Protein AF-A0A257ATY7-F1 (afdb_monomer_lite)

Foldseek 3Di:
DDQDPVCVPPPVVVNLLVQPPDPQWFWQADAPPDTDIDGDDPVCPVVCVPRGDPQDDLSCLVSLVVLCVDPVRNVVSVVSLVVRCVRRVNHPSSVVSVVVSVVVPD

pLDDT: mean 88.97, std 11.1, range [55.12, 97.38]

Sequence (106 aa):
FVIDIRDSYDLPVHLAYRLARHPGWRLVYFDDDAAVFVRDTPQTAAYLAGRAYRHLSPWQPERFRAALANEATRRDALEEMKRAREQSMDSANALALAAMAARFFG

Structure (mmCIF, N/CA/C/O backbone):
data_AF-A0A257ATY7-F1
#
_entry.id   AF-A0A257ATY7-F1
#
loop_
_atom_site.group_PDB
_atom_site.id
_atom_site.type_symbol
_atom_site.label_atom_id
_atom_site.label_alt_id
_atom_site.label_comp_id
_atom_site.label_asym_id
_atom_site.label_entity_id
_atom_site.label_seq_id
_atom_site.pdbx_PDB_ins_code
_atom_site.Cartn_x
_atom_site.Cartn_y
_atom_site.Cartn_z
_atom_site.occupancy
_atom_site.B_iso_or_equiv
_atom_site.auth_seq_id
_atom_site.auth_comp_id
_atom_site.auth_asym_id
_atom_site.auth_atom_id
_atom_site.pdbx_PDB_model_num
ATOM 1 N N . PHE A 1 1 ? -17.742 -10.979 -2.239 1.00 55.12 1 PHE A N 1
ATOM 2 C CA . PHE A 1 1 ? -16.303 -11.289 -2.326 1.00 55.12 1 PHE A CA 1
ATOM 3 C C . PHE A 1 1 ? -15.979 -12.220 -1.171 1.00 55.12 1 PHE A C 1
ATOM 5 O O . PHE A 1 1 ? -16.209 -11.819 -0.039 1.00 55.12 1 PHE A O 1
ATOM 12 N N . VAL A 1 2 ? -15.580 -13.466 -1.432 1.00 62.41 2 VAL A N 1
ATOM 13 C CA . VAL A 1 2 ? -15.240 -14.437 -0.376 1.00 62.41 2 VAL A CA 1
ATOM 14 C C . VAL A 1 2 ? -13.723 -14.593 -0.376 1.00 62.41 2 VAL A C 1
ATOM 16 O O . VAL A 1 2 ? -13.141 -14.865 -1.424 1.00 62.41 2 VAL A O 1
ATOM 19 N N . ILE A 1 3 ? -13.097 -14.338 0.772 1.00 64.06 3 ILE A N 1
ATOM 20 C CA . ILE A 1 3 ? -11.683 -14.628 1.022 1.00 64.06 3 ILE A CA 1
ATOM 21 C C . ILE A 1 3 ? -11.666 -15.994 1.698 1.00 64.06 3 ILE A C 1
ATOM 23 O O . ILE A 1 3 ? -12.250 -16.138 2.773 1.00 64.06 3 ILE A O 1
ATOM 27 N N . ASP A 1 4 ? -11.077 -16.989 1.045 1.00 65.50 4 ASP A N 1
ATOM 28 C CA . ASP A 1 4 ? -11.023 -18.357 1.551 1.00 65.50 4 ASP A CA 1
ATOM 29 C C . ASP A 1 4 ? -9.670 -18.599 2.226 1.00 65.50 4 ASP A C 1
ATOM 31 O O . ASP A 1 4 ? -8.642 -18.137 1.738 1.00 65.50 4 ASP A O 1
ATOM 35 N N . ILE A 1 5 ? -9.648 -19.337 3.337 1.00 64.19 5 ILE A N 1
ATOM 36 C CA . ILE A 1 5 ? -8.401 -19.686 4.033 1.00 64.19 5 ILE A CA 1
ATOM 37 C C . ILE A 1 5 ? -7.440 -20.469 3.122 1.00 64.19 5 ILE A C 1
ATOM 39 O O . ILE A 1 5 ? -6.230 -20.368 3.259 1.00 64.19 5 ILE A O 1
ATOM 43 N N . ARG A 1 6 ? -7.947 -21.204 2.129 1.00 61.44 6 ARG A N 1
ATOM 44 C CA . ARG A 1 6 ? -7.114 -21.903 1.139 1.00 61.44 6 ARG A CA 1
ATOM 45 C C . ARG A 1 6 ? -6.297 -20.938 0.283 1.00 61.44 6 ARG A C 1
ATOM 47 O O . ARG A 1 6 ? -5.196 -21.279 -0.137 1.00 61.44 6 ARG A O 1
ATOM 54 N N . ASP A 1 7 ? -6.772 -19.703 0.106 1.00 59.91 7 ASP A N 1
ATOM 55 C CA . ASP A 1 7 ? -6.026 -18.671 -0.614 1.00 59.91 7 ASP A CA 1
ATOM 56 C C . ASP A 1 7 ? -4.711 -18.308 0.106 1.00 59.91 7 ASP A C 1
ATOM 58 O O . ASP A 1 7 ? -3.770 -17.873 -0.555 1.00 59.91 7 ASP A O 1
ATOM 62 N N . SER A 1 8 ? -4.610 -18.498 1.432 1.00 60.50 8 SER A N 1
ATOM 63 C CA . SER A 1 8 ? -3.360 -18.250 2.169 1.00 60.50 8 SER A CA 1
ATOM 64 C C . SER A 1 8 ? -2.355 -19.399 2.092 1.00 60.50 8 SER A C 1
ATOM 66 O O . SER A 1 8 ? -1.180 -19.161 2.347 1.00 60.50 8 SER A O 1
ATOM 68 N N . TYR A 1 9 ? -2.795 -20.618 1.764 1.00 55.31 9 TYR A N 1
ATOM 69 C CA . TYR A 1 9 ? -1.939 -21.811 1.748 1.00 55.31 9 TYR A CA 1
ATOM 70 C C . TYR A 1 9 ? -1.487 -22.203 0.341 1.00 55.31 9 TYR A C 1
ATOM 72 O O . TYR A 1 9 ? -0.304 -22.461 0.143 1.00 55.31 9 TYR A O 1
ATOM 80 N N . ASP A 1 10 ? -2.396 -22.201 -0.637 1.00 58.06 10 ASP A N 1
ATOM 81 C CA . ASP A 1 10 ? -2.091 -22.740 -1.967 1.00 58.06 10 ASP A CA 1
ATOM 82 C C . ASP A 1 10 ? -1.615 -21.658 -2.949 1.00 58.06 10 ASP A C 1
ATOM 84 O O . ASP A 1 10 ? -0.875 -21.946 -3.888 1.00 58.06 10 ASP A O 1
ATOM 88 N N . LEU A 1 11 ? -2.048 -20.404 -2.758 1.00 66.38 11 LEU A N 1
ATOM 89 C CA . LEU A 1 11 ? -1.878 -19.322 -3.735 1.00 66.38 11 LEU A CA 1
ATOM 90 C C . LEU A 1 11 ? -1.775 -17.927 -3.068 1.00 66.38 11 LEU A C 1
ATOM 92 O O . LEU A 1 11 ? -2.597 -17.044 -3.346 1.00 66.38 11 LEU A O 1
ATOM 96 N N . PRO A 1 12 ? -0.750 -17.667 -2.234 1.00 64.00 12 PRO A N 1
ATOM 97 C CA . PRO A 1 12 ? -0.642 -16.439 -1.431 1.00 64.00 12 PRO A CA 1
ATOM 98 C C . PRO A 1 12 ? -0.647 -15.143 -2.263 1.00 64.00 12 PRO A C 1
ATOM 100 O O . PRO A 1 12 ? -1.223 -14.132 -1.853 1.00 64.00 12 PRO A O 1
ATOM 103 N N . VAL A 1 13 ? -0.109 -15.170 -3.488 1.00 69.50 13 VAL A N 1
ATOM 104 C CA . VAL A 1 13 ? -0.177 -14.032 -4.426 1.00 69.50 13 VAL A CA 1
ATOM 105 C C . VAL A 1 13 ? -1.624 -13.707 -4.824 1.00 69.50 13 VAL A C 1
ATOM 107 O O . VAL A 1 13 ? -1.996 -12.535 -4.934 1.00 69.50 13 VAL A O 1
ATOM 110 N N . HIS A 1 14 ? -2.478 -14.723 -4.988 1.00 77.94 14 HIS A N 1
ATOM 111 C CA . HIS A 1 14 ? -3.894 -14.519 -5.293 1.00 77.94 14 HIS A CA 1
ATOM 112 C C . HIS A 1 14 ? -4.655 -13.947 -4.096 1.00 77.94 14 HIS A C 1
ATOM 114 O O . HIS A 1 14 ? -5.585 -13.162 -4.301 1.00 77.94 14 HIS A O 1
ATOM 120 N N . LEU A 1 15 ? -4.262 -14.294 -2.866 1.00 85.44 15 LEU A N 1
ATOM 121 C CA . LEU A 1 15 ? -4.827 -13.694 -1.660 1.00 85.44 15 LEU A CA 1
ATOM 122 C C . LEU A 1 15 ? -4.484 -12.205 -1.566 1.00 85.44 15 LEU A C 1
ATOM 124 O O . LEU A 1 15 ? -5.384 -11.389 -1.377 1.00 85.44 15 LEU A O 1
ATOM 128 N N . ALA A 1 16 ? -3.218 -11.830 -1.759 1.00 87.69 16 ALA A N 1
ATOM 129 C CA . ALA A 1 16 ? -2.797 -10.431 -1.694 1.00 87.69 16 ALA A CA 1
ATOM 130 C C . ALA A 1 16 ? -3.498 -9.564 -2.755 1.00 87.69 16 ALA A C 1
ATOM 132 O O . ALA A 1 16 ? -4.025 -8.492 -2.445 1.00 87.69 16 ALA A O 1
ATOM 133 N N . TYR A 1 17 ? -3.614 -10.069 -3.989 1.00 87.56 17 TYR A N 1
ATOM 134 C CA . TYR A 1 17 ? -4.378 -9.403 -5.046 1.00 87.56 17 TYR A CA 1
ATOM 135 C C . TYR A 1 17 ? -5.856 -9.221 -4.679 1.00 87.56 17 TYR A C 1
ATOM 137 O O . TYR A 1 17 ? -6.451 -8.165 -4.922 1.00 87.56 17 TYR A O 1
ATOM 145 N N . ARG A 1 18 ? -6.458 -10.243 -4.061 1.00 88.81 18 ARG A N 1
ATOM 146 C CA . ARG A 1 18 ? -7.847 -10.191 -3.611 1.00 88.81 18 ARG A CA 1
ATOM 147 C C . ARG A 1 18 ? -8.051 -9.180 -2.483 1.00 88.81 18 ARG A C 1
ATOM 149 O O . ARG A 1 18 ? -8.957 -8.351 -2.566 1.00 88.81 18 ARG A O 1
ATOM 156 N N . LEU A 1 19 ? -7.200 -9.211 -1.462 1.00 91.75 19 LEU A N 1
ATOM 157 C CA . LEU A 1 19 ? -7.255 -8.291 -0.326 1.00 91.75 19 LEU A CA 1
ATOM 158 C C . LEU A 1 19 ? -7.046 -6.840 -0.758 1.00 91.75 19 LEU A C 1
ATOM 160 O O . LEU A 1 19 ? -7.770 -5.967 -0.289 1.00 91.75 19 LEU A O 1
ATOM 164 N N . ALA A 1 20 ? -6.140 -6.584 -1.705 1.00 92.44 20 ALA A N 1
ATOM 165 C CA . ALA A 1 20 ? -5.902 -5.243 -2.232 1.00 92.44 20 ALA A CA 1
ATOM 166 C C . ALA A 1 20 ? -7.175 -4.602 -2.813 1.00 92.44 20 ALA A C 1
ATOM 168 O O . ALA A 1 20 ? -7.382 -3.395 -2.675 1.00 92.44 20 ALA A O 1
ATOM 169 N N . ARG A 1 21 ? -8.044 -5.403 -3.437 1.00 90.56 21 ARG A N 1
ATOM 170 C CA . ARG A 1 21 ? -9.307 -4.954 -4.044 1.00 90.56 21 ARG A CA 1
ATOM 171 C C . ARG A 1 21 ? -10.487 -4.935 -3.074 1.00 90.56 21 ARG A C 1
ATOM 173 O O . ARG A 1 21 ? -11.548 -4.422 -3.422 1.00 90.56 21 ARG A O 1
ATOM 180 N N . HIS A 1 22 ? -10.339 -5.507 -1.883 1.00 92.12 22 HIS A N 1
ATOM 181 C CA . HIS A 1 22 ? -11.433 -5.598 -0.931 1.00 92.12 22 HIS A CA 1
ATOM 182 C C . HIS A 1 22 ? -11.567 -4.298 -0.118 1.00 92.12 22 HIS A C 1
ATOM 184 O O . HIS A 1 22 ? -10.609 -3.893 0.537 1.00 92.12 22 HIS A O 1
ATOM 190 N N . PRO A 1 23 ? -12.754 -3.663 -0.058 1.00 90.69 23 PRO A N 1
ATOM 191 C CA . PRO A 1 23 ? -12.909 -2.356 0.592 1.00 90.69 23 PRO A CA 1
ATOM 192 C C . PRO A 1 23 ? -12.680 -2.390 2.111 1.00 90.69 23 PRO A C 1
ATOM 194 O O . PRO A 1 23 ? -12.308 -1.381 2.698 1.00 90.69 23 PRO A O 1
ATOM 197 N N . GLY A 1 24 ? -12.885 -3.548 2.745 1.00 93.81 24 GLY A N 1
ATOM 198 C CA . GLY A 1 24 ? -12.678 -3.744 4.183 1.00 93.81 24 GLY A CA 1
ATOM 199 C C . GLY A 1 24 ? -11.253 -4.122 4.599 1.00 93.81 24 GLY A C 1
ATOM 200 O O . GLY A 1 24 ? -11.070 -4.476 5.758 1.00 93.81 24 GLY A O 1
ATOM 201 N N . TRP A 1 25 ? -10.273 -4.123 3.690 1.00 95.62 25 TRP A N 1
ATOM 202 C CA . TRP A 1 25 ? -8.871 -4.420 4.008 1.00 95.62 25 TRP A CA 1
ATOM 203 C C . TRP A 1 25 ? -7.953 -3.332 3.457 1.00 95.62 25 TRP A C 1
ATOM 205 O O . TRP A 1 25 ? -8.165 -2.801 2.368 1.00 95.62 25 TRP A O 1
ATOM 215 N N . ARG A 1 26 ? -6.914 -2.990 4.219 1.00 96.44 26 ARG A N 1
ATOM 216 C CA . ARG A 1 26 ? -5.934 -1.963 3.862 1.00 96.44 26 ARG A CA 1
ATOM 217 C C . ARG A 1 26 ? -4.532 -2.546 3.911 1.00 96.44 26 ARG A C 1
ATOM 219 O O . ARG A 1 26 ? -4.164 -3.176 4.898 1.00 96.44 26 ARG A O 1
ATOM 226 N N . LEU A 1 27 ? -3.755 -2.312 2.858 1.00 96.62 27 LEU A N 1
ATOM 227 C CA . LEU A 1 27 ? -2.334 -2.647 2.822 1.00 96.62 27 LEU A CA 1
ATOM 228 C C . LEU A 1 27 ? -1.566 -1.675 3.724 1.00 96.62 27 LEU A C 1
ATOM 230 O O . LEU A 1 27 ? -1.748 -0.463 3.599 1.00 96.62 27 LEU A O 1
ATOM 234 N N . VAL A 1 28 ? -0.714 -2.193 4.606 1.00 96.31 28 VAL A N 1
ATOM 235 C CA . VAL A 1 28 ? 0.117 -1.373 5.512 1.00 96.31 28 VAL A CA 1
ATOM 236 C C . VAL A 1 28 ? 1.614 -1.651 5.376 1.00 96.31 28 VAL A C 1
ATOM 238 O O . VAL A 1 28 ? 2.421 -0.832 5.800 1.00 96.31 28 VAL A O 1
ATOM 241 N N . TYR A 1 29 ? 1.982 -2.781 4.770 1.00 94.94 29 TYR A N 1
ATOM 242 C CA . TYR A 1 29 ? 3.360 -3.183 4.489 1.00 94.94 29 TYR A CA 1
ATOM 243 C C . TYR A 1 29 ? 3.385 -4.196 3.343 1.00 94.94 29 TYR A C 1
ATOM 245 O O . TYR A 1 29 ? 2.447 -4.984 3.205 1.00 94.94 29 TYR A O 1
ATOM 253 N N . PHE A 1 30 ? 4.457 -4.201 2.559 1.00 93.75 30 PHE A N 1
ATOM 254 C CA . PHE A 1 30 ? 4.795 -5.292 1.649 1.00 93.75 30 PHE A CA 1
ATOM 255 C C . PHE A 1 30 ? 6.303 -5.311 1.399 1.00 93.75 30 PHE A C 1
ATOM 257 O O . PHE A 1 30 ? 6.936 -4.267 1.473 1.00 93.75 30 PHE A O 1
ATOM 264 N N . ASP A 1 31 ? 6.859 -6.455 1.040 1.00 92.94 31 ASP A N 1
ATOM 265 C CA . ASP A 1 31 ? 8.171 -6.604 0.410 1.00 92.94 31 ASP A CA 1
ATOM 266 C C . ASP A 1 31 ? 8.079 -7.707 -0.665 1.00 92.94 31 ASP A C 1
ATOM 268 O O . ASP A 1 31 ? 7.021 -7.860 -1.290 1.00 92.94 31 ASP A O 1
ATOM 272 N N . ASP A 1 32 ? 9.174 -8.405 -0.958 1.00 88.06 32 ASP A N 1
ATOM 273 C CA . ASP A 1 32 ? 9.169 -9.503 -1.931 1.00 88.06 32 ASP A CA 1
ATOM 274 C C . ASP A 1 32 ? 8.655 -10.827 -1.335 1.00 88.06 32 ASP A C 1
ATOM 276 O O . ASP A 1 32 ? 8.176 -11.679 -2.083 1.00 88.06 32 ASP A O 1
ATOM 280 N N . ASP A 1 33 ? 8.663 -10.967 -0.006 1.00 86.75 33 ASP A N 1
ATOM 281 C CA . ASP A 1 33 ? 8.324 -12.200 0.713 1.00 86.75 33 ASP A CA 1
ATOM 282 C C . ASP A 1 33 ? 6.972 -12.117 1.444 1.00 86.75 33 ASP A C 1
ATOM 284 O O . ASP A 1 33 ? 6.305 -13.129 1.673 1.00 86.75 33 ASP A O 1
ATOM 288 N N . ALA A 1 34 ? 6.539 -10.915 1.824 1.00 88.94 34 ALA A N 1
ATOM 289 C CA . ALA A 1 34 ? 5.412 -10.690 2.711 1.00 88.94 34 ALA A CA 1
ATOM 290 C C . ALA A 1 34 ? 4.554 -9.488 2.303 1.00 88.94 34 ALA A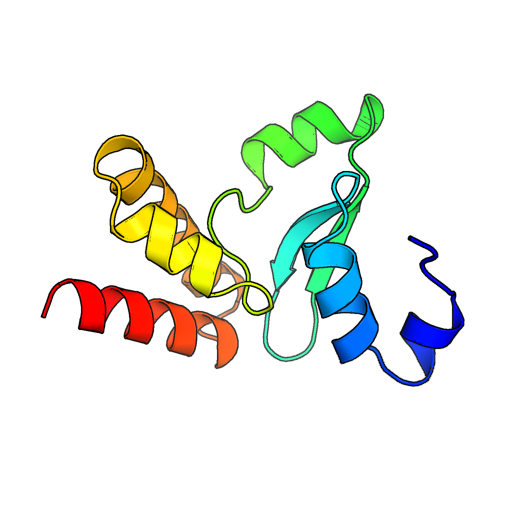 C 1
ATOM 292 O O . ALA A 1 34 ? 5.000 -8.495 1.734 1.00 88.94 34 ALA A O 1
ATOM 293 N N . ALA A 1 35 ? 3.277 -9.556 2.675 1.00 92.31 35 ALA A N 1
ATOM 294 C CA . ALA A 1 35 ? 2.335 -8.454 2.571 1.00 92.31 35 ALA A CA 1
ATOM 295 C C . ALA A 1 35 ? 1.432 -8.441 3.800 1.00 92.31 35 ALA A C 1
ATOM 297 O O . ALA A 1 35 ? 0.839 -9.460 4.153 1.00 92.31 35 ALA A O 1
ATOM 298 N N . VAL A 1 36 ? 1.295 -7.281 4.439 1.00 93.06 36 VAL A N 1
ATOM 299 C CA . VAL A 1 36 ? 0.448 -7.130 5.623 1.00 93.06 36 VAL A CA 1
ATOM 300 C C . VAL A 1 36 ? -0.775 -6.308 5.263 1.00 93.06 36 VAL A C 1
ATOM 302 O O . VAL A 1 36 ? -0.689 -5.119 4.938 1.00 93.06 36 VAL A O 1
ATOM 305 N N . PHE A 1 37 ? -1.930 -6.956 5.370 1.00 95.44 37 PHE A N 1
ATOM 306 C CA . PHE A 1 37 ? -3.233 -6.325 5.256 1.00 95.44 37 PHE A CA 1
ATOM 307 C C . PHE A 1 37 ? -3.903 -6.285 6.624 1.00 95.44 37 PHE A C 1
ATOM 309 O O . PHE A 1 37 ? -3.921 -7.276 7.350 1.00 95.44 37 PHE A O 1
ATOM 316 N N . VAL A 1 38 ? -4.499 -5.146 6.955 1.00 95.56 38 VAL A N 1
ATOM 317 C CA . VAL A 1 38 ? -5.261 -4.957 8.189 1.00 95.56 38 VAL A CA 1
ATOM 318 C C . VAL A 1 38 ? -6.713 -4.671 7.837 1.00 95.56 38 VAL A C 1
ATOM 320 O O . VAL A 1 38 ? -7.004 -3.882 6.934 1.00 95.56 38 VAL A O 1
ATOM 323 N N . ARG A 1 39 ? -7.629 -5.356 8.524 1.00 95.75 39 ARG A N 1
ATOM 324 C CA . ARG A 1 39 ? -9.068 -5.173 8.340 1.00 95.75 39 ARG A CA 1
ATOM 325 C C . ARG A 1 39 ? -9.471 -3.792 8.844 1.00 95.75 39 ARG A C 1
ATOM 327 O O . ARG A 1 39 ? -9.017 -3.382 9.900 1.00 95.75 39 ARG A O 1
ATOM 334 N N . ASP A 1 40 ? -10.323 -3.101 8.102 1.00 95.69 40 ASP A N 1
ATOM 335 C CA . ASP A 1 40 ? -10.828 -1.773 8.441 1.00 95.69 40 ASP A CA 1
ATOM 336 C C . ASP A 1 40 ? -11.993 -1.898 9.437 1.00 95.69 40 ASP A C 1
ATOM 338 O O . ASP A 1 40 ? -13.126 -2.212 9.062 1.00 95.69 40 ASP A O 1
ATOM 342 N N . THR A 1 41 ? -11.691 -1.758 10.731 1.00 96.94 41 THR A N 1
ATOM 343 C CA . THR A 1 41 ? -12.669 -1.755 11.827 1.00 96.94 41 THR A CA 1
ATOM 344 C C . THR A 1 41 ? -12.463 -0.540 12.742 1.00 96.94 41 THR A C 1
ATOM 346 O O . THR A 1 41 ? -11.396 0.082 12.719 1.00 96.94 41 THR A O 1
ATOM 349 N N . PRO A 1 42 ? -13.435 -0.198 13.615 1.00 97.38 42 PRO A N 1
ATOM 350 C CA . PRO A 1 42 ? -13.263 0.891 14.579 1.00 97.38 42 PRO A CA 1
ATOM 351 C C . PRO A 1 42 ? -12.017 0.741 15.469 1.00 97.38 42 PRO A C 1
ATOM 353 O O . PRO A 1 42 ? -11.377 1.733 15.803 1.00 97.38 42 PRO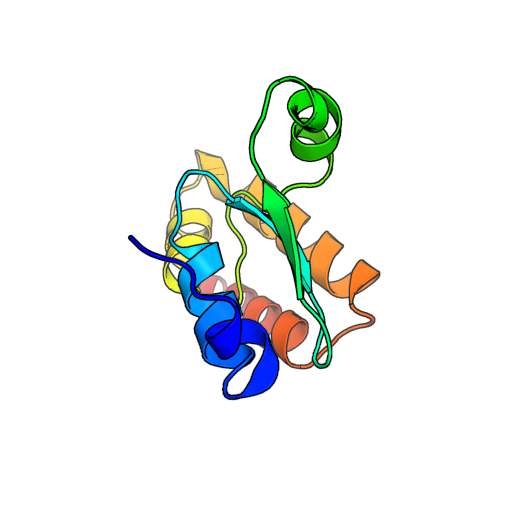 A O 1
ATOM 356 N N . GLN A 1 43 ? -11.632 -0.492 15.813 1.00 96.81 43 GLN A N 1
ATOM 357 C CA . GLN A 1 43 ? -10.465 -0.782 16.656 1.00 96.81 43 GLN A CA 1
ATOM 358 C C . GLN A 1 43 ? -9.134 -0.524 15.938 1.00 96.81 43 GLN A C 1
ATOM 360 O O . GLN A 1 43 ? -8.142 -0.185 16.578 1.00 96.81 43 GLN A O 1
ATOM 365 N N . THR A 1 44 ? -9.095 -0.670 14.614 1.00 97.06 44 THR A N 1
ATOM 366 C CA . THR A 1 44 ? -7.881 -0.481 13.808 1.00 97.06 44 THR A CA 1
ATOM 367 C C . THR A 1 44 ? -7.798 0.906 13.179 1.00 97.06 44 THR A C 1
ATOM 369 O O . THR A 1 44 ? -6.772 1.236 12.587 1.00 97.06 44 THR A O 1
ATOM 372 N N . ALA A 1 45 ? -8.845 1.728 13.288 1.00 95.25 45 ALA A N 1
ATOM 373 C CA . ALA A 1 45 ? -8.956 3.010 12.593 1.00 95.25 45 ALA A CA 1
ATOM 374 C C . ALA A 1 45 ? -7.758 3.941 12.855 1.00 95.25 45 ALA A C 1
ATOM 376 O O . ALA A 1 45 ? -7.165 4.468 11.914 1.00 95.25 45 ALA A O 1
ATOM 377 N N . ALA A 1 46 ? -7.345 4.083 14.121 1.00 95.81 46 ALA A N 1
ATOM 378 C CA . ALA A 1 46 ? -6.203 4.919 14.498 1.00 95.81 46 ALA A CA 1
ATOM 379 C C . ALA A 1 46 ? -4.879 4.411 13.899 1.00 95.81 46 ALA A C 1
ATOM 381 O O . ALA A 1 46 ? -4.066 5.197 13.417 1.00 95.81 46 ALA A O 1
ATOM 382 N N . TYR A 1 47 ? -4.681 3.090 13.876 1.00 95.00 47 TYR A N 1
ATOM 383 C CA . TYR A 1 47 ? -3.504 2.471 13.268 1.00 95.00 47 TYR A CA 1
ATOM 384 C C . TYR A 1 47 ? -3.483 2.688 11.748 1.00 95.00 47 TYR A C 1
ATOM 386 O O . TYR A 1 47 ? -2.474 3.118 11.184 1.00 95.00 47 TYR A O 1
ATOM 394 N N . LEU A 1 48 ? -4.617 2.448 11.084 1.00 96.44 48 LEU A N 1
ATOM 395 C CA . LEU A 1 48 ? -4.756 2.589 9.637 1.00 96.44 48 LEU A CA 1
ATOM 396 C C . LEU A 1 48 ? -4.561 4.033 9.169 1.00 96.44 48 LEU A C 1
ATOM 398 O O . LEU A 1 48 ? -3.933 4.242 8.132 1.00 96.44 48 LEU A O 1
ATOM 402 N N . ALA A 1 49 ? -5.024 5.020 9.940 1.00 93.75 49 ALA A N 1
ATOM 403 C CA . ALA A 1 49 ? 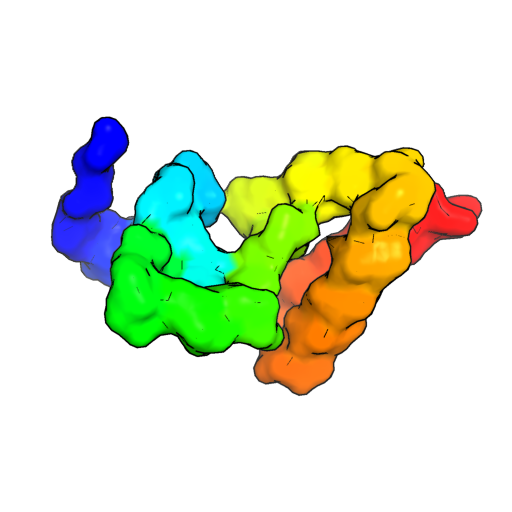-4.910 6.433 9.588 1.00 93.75 49 ALA A CA 1
ATOM 404 C C . ALA A 1 49 ? -3.458 6.876 9.320 1.00 93.75 49 ALA A C 1
ATOM 406 O O . ALA A 1 49 ? -3.234 7.664 8.398 1.00 93.75 49 ALA A O 1
ATOM 407 N N . GLY A 1 50 ? -2.491 6.343 10.081 1.00 90.56 50 GLY A N 1
ATOM 408 C CA . GLY A 1 50 ? -1.066 6.671 9.950 1.00 90.56 50 GLY A CA 1
ATOM 409 C C . GLY A 1 50 ? -0.224 5.665 9.155 1.00 90.56 50 GLY A C 1
ATOM 410 O O . GLY A 1 50 ? 0.894 5.987 8.753 1.00 90.56 50 GLY A O 1
ATOM 411 N N . ARG A 1 51 ? -0.717 4.440 8.927 1.00 93.62 51 ARG A N 1
ATOM 412 C CA . ARG A 1 51 ? 0.087 3.338 8.356 1.00 93.62 51 ARG A CA 1
ATOM 413 C C . ARG A 1 51 ? -0.388 2.856 6.991 1.00 93.62 51 ARG A C 1
ATOM 415 O O . ARG A 1 51 ? 0.436 2.383 6.220 1.00 93.62 51 ARG A O 1
ATOM 422 N N . ALA A 1 52 ? -1.674 2.977 6.671 1.00 96.62 52 ALA A N 1
ATOM 423 C CA . ALA A 1 52 ? -2.202 2.435 5.423 1.00 96.62 52 ALA A CA 1
ATOM 424 C C . ALA A 1 52 ? -1.606 3.121 4.188 1.00 96.62 52 ALA A C 1
ATOM 426 O O . ALA A 1 52 ? -1.373 4.331 4.191 1.00 96.62 52 ALA A O 1
ATOM 427 N N . TYR A 1 53 ? -1.400 2.342 3.127 1.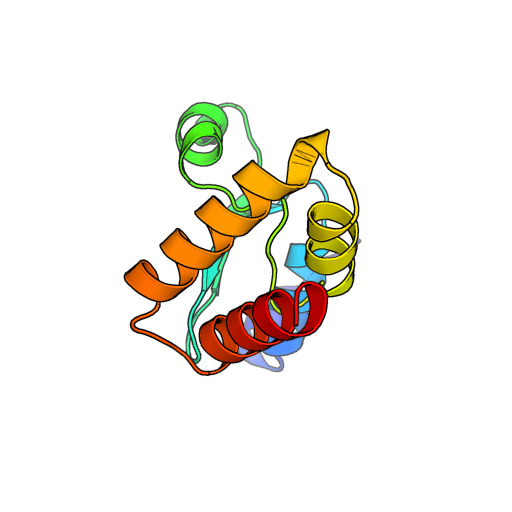00 96.69 53 TYR A N 1
ATOM 428 C CA . TYR A 1 53 ? -1.147 2.855 1.786 1.00 96.69 53 TYR A CA 1
ATOM 429 C C . TYR A 1 53 ? -2.486 3.172 1.096 1.00 96.69 53 TYR A C 1
ATOM 431 O O . TYR A 1 53 ? -3.357 2.310 0.911 1.00 96.69 53 TYR A O 1
ATOM 439 N N . ARG A 1 54 ? -2.683 4.444 0.751 1.00 95.56 54 ARG A N 1
ATOM 440 C CA . ARG A 1 54 ? -3.897 5.016 0.153 1.00 95.56 54 ARG A CA 1
ATOM 441 C C . ARG A 1 54 ? -3.807 5.151 -1.357 1.00 95.56 54 ARG A C 1
ATOM 443 O O . ARG A 1 54 ? -4.845 5.210 -2.016 1.00 95.56 54 ARG A O 1
ATOM 450 N N . HIS A 1 55 ? -2.617 5.165 -1.920 1.00 95.94 55 HIS A N 1
ATOM 451 C CA . HIS A 1 55 ? -2.414 5.280 -3.360 1.00 95.94 55 HIS A CA 1
ATOM 452 C C . HIS A 1 55 ? -1.576 4.127 -3.893 1.00 95.94 55 HIS A C 1
ATOM 454 O O . HIS A 1 55 ? -1.722 3.744 -5.051 1.00 95.94 55 HIS A O 1
ATOM 460 N N . LEU A 1 56 ? -0.758 3.531 -3.030 1.00 94.00 56 LEU A N 1
ATOM 461 C CA . LEU A 1 56 ? 0.237 2.557 -3.424 1.00 94.00 56 LEU A CA 1
ATOM 462 C C . LEU A 1 56 ? -0.194 1.108 -3.145 1.00 94.00 56 LEU A C 1
ATOM 464 O O . LEU A 1 56 ? -0.676 0.769 -2.066 1.00 94.00 56 LEU A O 1
ATOM 468 N N . SER A 1 57 ? -0.023 0.235 -4.141 1.00 94.19 57 SER A N 1
ATOM 469 C CA . SER A 1 57 ? -0.177 -1.216 -4.001 1.00 94.19 57 SER A CA 1
ATOM 470 C C . SER A 1 57 ? 0.473 -1.938 -5.191 1.00 94.19 57 SER A C 1
ATOM 472 O O . SER A 1 57 ? 0.094 -1.639 -6.327 1.00 94.19 57 SER A O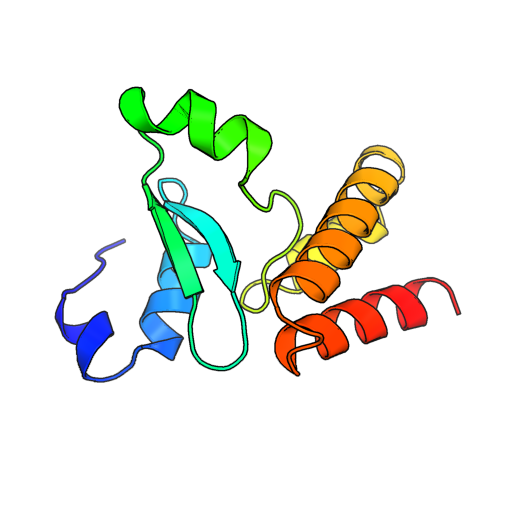 1
ATOM 474 N N . PRO A 1 58 ? 1.364 -2.926 -4.970 1.00 92.88 58 PRO A N 1
ATOM 475 C CA . PRO A 1 58 ? 1.939 -3.737 -6.052 1.00 92.88 58 PRO A CA 1
ATOM 476 C C . PRO A 1 58 ? 0.885 -4.480 -6.882 1.00 92.88 58 PRO A C 1
ATOM 478 O O . PRO A 1 58 ? 1.046 -4.682 -8.080 1.00 92.88 58 PRO A O 1
ATOM 481 N N . TRP A 1 59 ? -0.239 -4.840 -6.258 1.00 93.38 59 TRP A N 1
ATOM 482 C CA . TRP A 1 59 ? -1.338 -5.570 -6.897 1.00 93.38 59 TRP A CA 1
ATOM 483 C C . TRP A 1 59 ? -2.363 -4.666 -7.596 1.00 93.38 59 TRP A C 1
ATOM 485 O O . TRP A 1 59 ? -3.266 -5.163 -8.268 1.00 93.38 59 TRP A O 1
ATOM 495 N N . GLN A 1 60 ? -2.256 -3.343 -7.432 1.00 92.50 60 GLN A N 1
ATOM 496 C CA . GLN A 1 60 ? -3.097 -2.350 -8.109 1.00 92.50 60 GLN A CA 1
ATOM 497 C C . GLN A 1 60 ? -2.255 -1.156 -8.588 1.00 92.50 60 GLN A C 1
ATOM 499 O O . GLN A 1 60 ? -2.504 -0.022 -8.166 1.00 92.50 60 GLN A O 1
ATOM 504 N N . PRO A 1 61 ? -1.274 -1.377 -9.484 1.00 92.00 61 PRO A N 1
ATOM 505 C CA . PRO A 1 61 ? -0.361 -0.323 -9.927 1.00 92.00 61 PRO A CA 1
ATOM 506 C C . PRO A 1 61 ? -1.084 0.846 -10.612 1.00 92.00 61 PRO A C 1
ATOM 508 O O . PRO A 1 61 ? -0.655 1.992 -10.505 1.00 92.00 61 PRO A O 1
ATOM 511 N N . GLU A 1 62 ? -2.233 0.592 -11.246 1.00 93.31 62 GL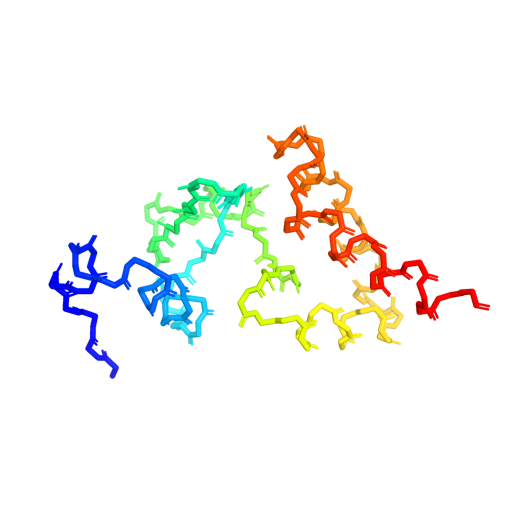U A N 1
ATOM 512 C CA . GLU A 1 62 ? -3.041 1.641 -11.879 1.00 93.31 62 GLU A CA 1
ATOM 513 C C . GLU A 1 62 ? -3.577 2.676 -10.874 1.00 93.31 62 GLU A C 1
ATOM 515 O O . GLU A 1 62 ? -3.716 3.846 -11.221 1.00 93.31 62 GLU A O 1
ATOM 520 N N . ARG A 1 63 ? -3.816 2.298 -9.606 1.00 93.75 63 ARG A N 1
ATOM 521 C CA . ARG A 1 63 ? -4.222 3.246 -8.548 1.00 93.75 63 ARG A CA 1
ATOM 522 C C . ARG A 1 63 ? -3.098 4.225 -8.229 1.00 93.75 63 ARG A C 1
ATOM 524 O O . ARG A 1 63 ? -3.354 5.414 -8.053 1.00 93.75 63 ARG A O 1
ATOM 531 N N . PHE A 1 64 ? -1.867 3.724 -8.197 1.00 95.50 64 PHE A N 1
ATOM 532 C CA . PHE A 1 64 ? -0.689 4.549 -7.986 1.00 95.50 64 PHE A CA 1
ATOM 533 C C . PHE A 1 64 ? -0.460 5.476 -9.182 1.00 95.50 64 PHE A C 1
ATOM 535 O O . PHE A 1 64 ? -0.327 6.683 -9.001 1.00 95.50 64 PHE A O 1
ATOM 542 N N . ARG A 1 65 ? -0.543 4.950 -10.411 1.00 94.88 65 ARG A N 1
ATOM 543 C CA . ARG A 1 65 ? -0.451 5.750 -11.641 1.00 94.88 65 ARG A CA 1
ATOM 544 C C . ARG A 1 65 ? -1.504 6.862 -11.694 1.00 94.88 65 ARG A C 1
ATOM 546 O O . ARG A 1 65 ? -1.166 8.007 -11.982 1.00 94.88 65 ARG A O 1
ATOM 553 N N . ALA A 1 66 ? -2.762 6.551 -11.379 1.00 95.75 66 ALA A N 1
ATOM 554 C CA . ALA A 1 66 ? -3.831 7.546 -11.323 1.00 95.75 66 ALA A CA 1
ATOM 555 C C . ALA A 1 66 ? -3.557 8.626 -10.261 1.00 95.75 66 ALA A C 1
ATOM 557 O O . ALA A 1 66 ? -3.796 9.808 -10.505 1.00 95.75 66 ALA A O 1
ATOM 558 N N . ALA A 1 67 ? -3.009 8.236 -9.106 1.00 96.25 67 ALA A N 1
ATOM 559 C CA . ALA A 1 67 ? -2.653 9.175 -8.048 1.00 96.25 67 ALA A CA 1
ATOM 560 C C . ALA A 1 67 ? -1.475 10.088 -8.424 1.00 96.25 67 ALA A C 1
ATOM 562 O O . ALA A 1 67 ? -1.479 11.255 -8.039 1.00 96.25 67 ALA A O 1
ATOM 563 N N . LEU A 1 68 ? -0.502 9.593 -9.198 1.00 96.00 68 LEU A N 1
ATOM 564 C CA . LEU A 1 68 ? 0.595 10.404 -9.741 1.00 96.00 68 LEU A CA 1
ATOM 565 C C . LEU A 1 68 ? 0.105 11.420 -10.783 1.00 96.00 68 LEU A C 1
ATOM 567 O O . LEU A 1 68 ? 0.577 12.560 -10.809 1.00 96.00 68 LEU A O 1
ATOM 571 N N . ALA A 1 69 ? -0.864 11.028 -11.616 1.00 95.81 69 ALA A N 1
ATOM 572 C CA . ALA A 1 69 ? -1.456 11.903 -12.625 1.00 95.81 69 ALA A CA 1
ATOM 573 C C . ALA A 1 69 ? -2.227 13.079 -12.002 1.00 95.81 69 ALA A C 1
ATOM 575 O O . ALA A 1 69 ? -2.172 14.197 -12.515 1.00 95.81 69 ALA A O 1
ATOM 576 N N . ASN A 1 70 ? -2.902 12.850 -10.875 1.00 96.00 70 ASN A N 1
ATOM 577 C CA . ASN A 1 70 ? -3.699 13.860 -10.190 1.00 96.00 70 ASN A CA 1
ATOM 578 C C . ASN A 1 70 ? -2.843 14.726 -9.248 1.00 96.00 70 ASN A C 1
ATOM 580 O O . ASN A 1 70 ? -2.298 14.240 -8.260 1.00 96.00 70 ASN A O 1
ATOM 584 N N . GLU A 1 71 ? -2.774 16.031 -9.523 1.00 95.56 71 GLU A N 1
ATOM 585 C CA . GLU A 1 71 ? -1.994 17.003 -8.746 1.00 95.56 71 GLU A CA 1
ATOM 586 C C . GLU A 1 71 ? -2.341 17.008 -7.249 1.00 95.56 71 GLU A C 1
ATOM 588 O O . GLU A 1 71 ? -1.438 17.079 -6.417 1.00 95.56 71 GLU A O 1
ATOM 593 N N . ALA A 1 72 ? -3.618 16.829 -6.896 1.00 96.62 72 ALA A N 1
ATOM 594 C CA . ALA A 1 72 ? -4.070 16.832 -5.506 1.00 96.62 72 ALA A CA 1
ATOM 595 C C . ALA A 1 72 ? -3.568 15.623 -4.696 1.00 96.62 72 ALA A C 1
ATOM 597 O O . ALA A 1 72 ? -3.436 15.716 -3.481 1.00 96.62 72 ALA A O 1
ATOM 598 N N . THR A 1 73 ? -3.288 14.490 -5.349 1.00 96.81 73 THR A N 1
ATOM 599 C CA . THR A 1 73 ? -2.851 13.245 -4.685 1.00 96.81 73 THR A CA 1
ATOM 600 C C . THR A 1 73 ? -1.395 12.888 -4.961 1.00 96.81 73 THR A C 1
ATOM 602 O O . THR A 1 73 ? -0.852 11.981 -4.332 1.00 96.81 73 THR A O 1
ATOM 605 N N . ARG A 1 74 ? -0.747 13.584 -5.902 1.00 95.88 74 ARG A N 1
ATOM 606 C CA . ARG A 1 74 ? 0.599 13.259 -6.387 1.00 95.88 74 ARG A CA 1
ATOM 607 C C . ARG A 1 74 ? 1.629 13.260 -5.269 1.00 95.88 74 ARG A C 1
ATOM 609 O O . ARG A 1 74 ? 2.425 12.329 -5.173 1.00 95.88 74 ARG A O 1
ATOM 616 N N . ARG A 1 75 ? 1.613 14.300 -4.432 1.00 96.19 75 ARG A N 1
ATOM 617 C CA . ARG A 1 75 ? 2.557 14.437 -3.318 1.00 96.19 75 ARG A CA 1
ATOM 618 C C . ARG A 1 75 ? 2.419 13.273 -2.339 1.00 96.19 75 ARG A C 1
ATOM 620 O O . ARG A 1 75 ? 3.410 12.613 -2.049 1.00 96.19 75 ARG A O 1
ATOM 627 N N . ASP A 1 76 ? 1.198 12.987 -1.903 1.00 96.06 76 ASP A N 1
ATOM 628 C CA . ASP A 1 76 ? 0.916 11.906 -0.954 1.00 96.06 76 ASP A CA 1
ATOM 629 C C . ASP A 1 76 ? 1.312 10.535 -1.522 1.00 96.06 76 ASP A C 1
ATOM 631 O O . ASP A 1 76 ? 1.898 9.713 -0.820 1.00 96.06 76 ASP A O 1
ATOM 635 N N . ALA A 1 77 ? 1.067 10.299 -2.815 1.00 96.25 77 ALA A N 1
ATOM 636 C CA . ALA A 1 77 ? 1.484 9.073 -3.489 1.00 96.25 77 ALA A CA 1
ATOM 637 C C . ALA A 1 77 ? 3.017 8.911 -3.517 1.00 96.25 77 ALA A C 1
ATOM 639 O O . ALA A 1 77 ? 3.527 7.813 -3.283 1.00 96.25 77 ALA A O 1
ATOM 640 N N . LEU A 1 78 ? 3.764 9.988 -3.776 1.00 96.00 78 LEU A N 1
ATOM 641 C CA . LEU A 1 78 ? 5.230 9.960 -3.770 1.00 96.00 78 LEU A CA 1
ATOM 642 C C . LEU A 1 78 ? 5.804 9.720 -2.368 1.00 96.00 78 LEU A C 1
ATOM 644 O O . LEU A 1 78 ? 6.748 8.942 -2.235 1.00 96.00 78 LEU A O 1
ATOM 648 N N . GLU A 1 79 ? 5.218 10.320 -1.330 1.00 95.81 79 GLU A N 1
ATOM 649 C CA . GLU A 1 79 ? 5.603 10.056 0.065 1.00 95.81 79 GLU A CA 1
ATOM 650 C C . GLU A 1 79 ? 5.319 8.600 0.465 1.00 95.81 79 GLU A C 1
ATOM 652 O O . GLU A 1 79 ? 6.149 7.950 1.102 1.00 95.81 79 GLU A O 1
ATOM 657 N N . GLU A 1 80 ? 4.187 8.036 0.033 1.00 96.00 80 GLU A N 1
ATOM 658 C CA . GLU A 1 80 ? 3.900 6.611 0.218 1.00 96.00 80 GLU A CA 1
ATOM 659 C C . GLU A 1 80 ? 4.923 5.710 -0.480 1.00 96.00 80 GLU A C 1
ATOM 661 O O . GLU A 1 80 ? 5.347 4.715 0.106 1.00 96.00 80 GLU A O 1
ATOM 666 N N . MET A 1 81 ? 5.343 6.053 -1.701 1.00 95.50 81 MET A N 1
ATOM 667 C CA . MET A 1 81 ? 6.374 5.312 -2.436 1.00 95.50 81 MET A CA 1
ATOM 668 C C . MET A 1 81 ? 7.723 5.374 -1.731 1.00 95.50 81 MET A C 1
ATOM 670 O O . MET A 1 81 ? 8.355 4.336 -1.538 1.00 95.50 81 MET A O 1
ATOM 674 N N . LYS A 1 82 ? 8.131 6.561 -1.276 1.00 94.75 82 LYS A N 1
ATOM 675 C CA . LYS A 1 82 ? 9.354 6.733 -0.491 1.00 94.75 82 LYS A CA 1
ATOM 676 C C . LYS A 1 82 ? 9.320 5.870 0.773 1.00 94.75 82 LYS A C 1
ATOM 678 O O . LYS A 1 82 ? 10.247 5.101 1.009 1.00 94.75 82 LYS A O 1
ATOM 683 N N . ARG A 1 83 ? 8.220 5.927 1.531 1.00 94.50 83 ARG A N 1
ATOM 684 C CA . ARG A 1 83 ? 8.024 5.111 2.736 1.00 94.50 83 ARG A CA 1
ATOM 685 C C . ARG A 1 83 ? 8.073 3.615 2.434 1.00 94.50 83 ARG A C 1
ATOM 687 O O . ARG A 1 83 ? 8.677 2.874 3.201 1.00 94.50 83 ARG A O 1
ATOM 694 N N . ALA A 1 84 ? 7.451 3.175 1.340 1.00 94.31 84 ALA A N 1
ATOM 695 C CA . ALA A 1 84 ? 7.497 1.776 0.932 1.00 94.31 84 ALA A CA 1
ATOM 696 C C . ALA A 1 84 ? 8.940 1.335 0.660 1.00 94.31 84 ALA A C 1
ATOM 698 O O . ALA A 1 84 ? 9.376 0.339 1.212 1.00 94.31 84 ALA A O 1
ATOM 699 N N . ARG A 1 85 ? 9.727 2.117 -0.088 1.00 94.19 85 ARG A N 1
ATOM 700 C CA . ARG A 1 85 ? 11.145 1.797 -0.331 1.00 94.19 85 ARG A CA 1
ATOM 701 C C . ARG A 1 85 ? 11.965 1.675 0.951 1.00 94.19 85 ARG A C 1
ATOM 703 O O . ARG A 1 85 ? 12.714 0.715 1.103 1.00 94.19 85 ARG A O 1
ATOM 710 N N . GLU A 1 86 ? 11.798 2.628 1.867 1.00 93.00 86 GLU A N 1
ATOM 711 C CA . GLU A 1 86 ? 12.511 2.647 3.149 1.00 93.00 86 GLU A CA 1
ATOM 712 C C . GLU A 1 86 ? 12.134 1.454 4.039 1.00 93.00 86 GLU A C 1
ATOM 714 O O . GLU A 1 86 ? 12.999 0.873 4.690 1.00 93.00 86 GLU A O 1
ATOM 719 N N . GLN A 1 87 ? 10.854 1.072 4.069 1.00 91.06 87 GLN A N 1
ATOM 720 C CA . GLN A 1 87 ? 10.370 -0.029 4.907 1.00 91.06 87 GLN A CA 1
ATOM 721 C C . GLN A 1 87 ? 10.664 -1.405 4.315 1.00 91.06 87 GLN A C 1
ATOM 723 O O . GLN A 1 87 ? 10.945 -2.331 5.067 1.00 91.06 87 GLN A O 1
ATOM 728 N N . SER A 1 88 ? 10.606 -1.535 2.992 1.00 89.44 88 SER A N 1
ATOM 729 C CA . SER A 1 88 ? 10.777 -2.800 2.274 1.00 89.44 88 SER A CA 1
ATOM 730 C C . SER A 1 88 ? 12.229 -3.075 1.875 1.00 89.44 88 SER A C 1
ATOM 732 O O . SER A 1 88 ? 12.462 -3.960 1.059 1.00 89.44 88 SER A O 1
ATOM 734 N N . MET A 1 89 ? 13.190 -2.287 2.378 1.00 85.69 89 MET A N 1
ATOM 735 C CA . MET A 1 89 ? 14.619 -2.379 2.045 1.00 85.69 89 MET A CA 1
ATOM 736 C C . MET A 1 89 ? 14.894 -2.441 0.531 1.00 85.69 89 MET A C 1
ATOM 738 O O . MET A 1 89 ? 15.695 -3.251 0.076 1.00 85.69 89 MET A O 1
ATOM 742 N N . ASP A 1 90 ? 14.216 -1.590 -0.250 1.00 85.69 90 ASP A N 1
ATOM 743 C CA . ASP A 1 90 ? 14.303 -1.593 -1.720 1.00 85.69 90 ASP A CA 1
ATOM 744 C C . ASP A 1 90 ? 13.970 -2.960 -2.365 1.00 85.69 90 ASP A C 1
ATOM 746 O O . ASP A 1 90 ? 14.594 -3.374 -3.343 1.00 85.69 90 ASP A O 1
ATOM 750 N N . SER A 1 91 ? 12.939 -3.643 -1.856 1.00 91.12 91 SER A N 1
ATOM 751 C CA . SER A 1 91 ? 12.353 -4.827 -2.501 1.00 91.12 91 SER A CA 1
ATOM 752 C C . SER A 1 91 ? 12.069 -4.601 -3.993 1.00 91.12 91 SER A C 1
ATOM 754 O O . SER A 1 91 ? 11.758 -3.482 -4.425 1.00 91.12 91 SER A O 1
ATOM 756 N N . ALA A 1 92 ? 12.119 -5.661 -4.800 1.00 90.88 92 ALA A N 1
ATOM 757 C CA . ALA A 1 92 ? 11.852 -5.596 -6.235 1.00 90.88 92 ALA A CA 1
ATOM 758 C C . ALA A 1 92 ? 10.477 -4.974 -6.525 1.00 90.88 92 ALA A C 1
ATOM 760 O O . ALA A 1 92 ? 10.348 -4.141 -7.428 1.00 90.88 92 ALA A O 1
ATOM 761 N N . ASN A 1 93 ? 9.464 -5.299 -5.716 1.00 90.19 93 ASN A N 1
ATOM 762 C CA . ASN A 1 93 ? 8.143 -4.675 -5.799 1.00 90.19 93 ASN A CA 1
ATOM 763 C C . ASN A 1 93 ? 8.180 -3.156 -5.536 1.00 90.19 93 ASN A C 1
ATOM 765 O O . ASN A 1 93 ? 7.550 -2.384 -6.269 1.00 90.19 93 ASN A O 1
ATOM 769 N N . ALA A 1 94 ? 8.910 -2.703 -4.512 1.00 91.81 94 ALA A N 1
ATOM 770 C CA . ALA A 1 94 ? 9.034 -1.279 -4.200 1.00 91.81 94 ALA A CA 1
ATOM 771 C C . ALA A 1 94 ? 9.828 -0.529 -5.284 1.00 91.81 94 ALA A C 1
ATOM 773 O O . ALA A 1 94 ? 9.420 0.556 -5.711 1.00 91.81 94 ALA A O 1
ATOM 774 N N . LEU A 1 95 ? 10.906 -1.129 -5.796 1.00 93.06 95 LEU A N 1
ATOM 775 C CA . LEU A 1 95 ? 11.706 -0.583 -6.894 1.00 93.06 95 LEU A CA 1
ATOM 776 C C . LEU A 1 95 ? 10.920 -0.507 -8.206 1.00 93.06 95 LEU A C 1
ATOM 778 O O . LEU A 1 95 ? 11.031 0.488 -8.920 1.00 93.06 95 LEU A O 1
ATOM 782 N N . ALA A 1 96 ? 10.080 -1.496 -8.516 1.00 92.69 96 ALA A N 1
ATOM 783 C CA . ALA A 1 96 ? 9.225 -1.465 -9.701 1.00 92.69 96 ALA A CA 1
ATOM 784 C C . ALA A 1 96 ? 8.227 -0.293 -9.657 1.00 92.69 96 ALA A C 1
ATOM 786 O O . ALA A 1 96 ? 8.029 0.404 -10.657 1.00 92.69 96 ALA A O 1
ATOM 787 N N . LEU A 1 97 ? 7.634 -0.024 -8.490 1.00 92.00 97 LEU A N 1
ATOM 788 C CA . LEU A 1 97 ? 6.758 1.134 -8.286 1.00 92.00 97 LEU A CA 1
ATOM 789 C C . LEU A 1 97 ? 7.539 2.456 -8.344 1.00 92.00 97 LEU A C 1
ATOM 791 O O . LEU A 1 97 ? 7.068 3.424 -8.941 1.00 92.00 97 LEU A O 1
ATOM 795 N N . ALA A 1 98 ? 8.754 2.500 -7.800 1.00 93.12 98 ALA A N 1
ATOM 796 C CA . ALA A 1 98 ? 9.627 3.668 -7.899 1.00 93.12 98 ALA A CA 1
ATOM 797 C C . ALA A 1 98 ? 10.025 3.972 -9.353 1.00 93.12 98 ALA A C 1
ATOM 799 O O . ALA A 1 98 ? 9.951 5.120 -9.792 1.00 93.12 98 ALA A O 1
ATOM 800 N N . ALA A 1 99 ? 10.372 2.943 -10.128 1.00 92.75 99 ALA A N 1
ATOM 801 C CA . ALA A 1 99 ? 10.660 3.061 -11.553 1.00 92.75 99 ALA A CA 1
ATOM 802 C C . ALA A 1 99 ? 9.429 3.539 -12.339 1.00 92.75 99 ALA A C 1
ATOM 804 O O . ALA A 1 99 ? 9.558 4.357 -13.250 1.00 92.75 99 ALA A O 1
ATOM 805 N N . MET A 1 100 ? 8.227 3.086 -11.965 1.00 91.38 100 MET A N 1
ATOM 806 C CA . MET A 1 100 ? 6.979 3.604 -12.529 1.00 91.38 100 MET A CA 1
ATOM 807 C C . MET A 1 100 ? 6.817 5.103 -12.267 1.00 91.38 100 MET A C 1
ATOM 809 O O . MET A 1 100 ? 6.479 5.835 -13.194 1.00 91.38 100 MET A O 1
ATOM 813 N N . ALA A 1 101 ? 7.078 5.560 -11.040 1.00 92.00 101 ALA A N 1
ATOM 814 C CA . ALA A 1 101 ? 7.030 6.981 -10.708 1.00 92.00 101 ALA A CA 1
ATOM 815 C C . ALA A 1 101 ? 8.075 7.783 -11.496 1.00 92.00 101 ALA A C 1
ATOM 817 O O . ALA A 1 101 ? 7.739 8.816 -12.064 1.00 92.00 101 ALA A O 1
ATOM 818 N N . ALA A 1 102 ? 9.311 7.287 -11.603 1.00 91.31 102 ALA A N 1
ATOM 819 C CA . ALA A 1 102 ? 10.373 7.945 -12.364 1.00 91.31 102 ALA A CA 1
ATOM 820 C C . ALA A 1 102 ? 10.005 8.113 -13.849 1.00 91.31 102 ALA A C 1
ATOM 822 O O . ALA A 1 102 ? 10.140 9.202 -14.396 1.00 91.31 102 ALA A O 1
ATOM 823 N N . ARG A 1 103 ? 9.451 7.069 -14.481 1.00 89.00 103 ARG A N 1
ATOM 824 C CA . ARG A 1 103 ? 8.967 7.113 -15.875 1.00 89.00 103 ARG A CA 1
ATOM 825 C C . ARG A 1 103 ? 7.761 8.024 -16.091 1.00 89.00 103 ARG A C 1
ATOM 827 O O . ARG A 1 103 ? 7.429 8.312 -17.231 1.00 89.00 103 ARG A O 1
ATOM 834 N N . PHE A 1 104 ? 7.055 8.397 -15.029 1.00 83.69 104 PHE A N 1
ATOM 835 C CA . PHE A 1 104 ? 5.910 9.295 -15.133 1.00 83.69 104 PHE A CA 1
ATOM 836 C C . PHE A 1 104 ? 6.344 10.763 -15.286 1.00 83.69 104 PHE A C 1
ATOM 838 O O . PHE A 1 104 ? 5.578 11.567 -15.810 1.00 83.69 104 PHE A O 1
ATOM 845 N N . PHE A 1 105 ? 7.554 11.110 -14.832 1.00 77.69 105 PHE A N 1
ATOM 846 C CA . PHE A 1 105 ? 8.076 12.483 -14.828 1.00 77.69 105 PHE A CA 1
ATOM 847 C C . PHE A 1 105 ? 9.323 12.694 -15.699 1.00 77.69 105 PHE A C 1
ATOM 849 O O . PHE A 1 105 ? 9.717 13.844 -15.885 1.00 77.69 105 PHE A O 1
ATOM 856 N N . GLY A 1 106 ? 9.958 11.619 -16.175 1.00 65.44 106 GLY A N 1
ATOM 857 C CA . GLY A 1 106 ? 11.072 11.657 -17.130 1.00 65.44 106 GLY A CA 1
ATOM 858 C C . GLY A 1 106 ? 10.593 11.505 -18.561 1.00 65.44 106 GLY A C 1
ATOM 859 O O . GLY A 1 106 ? 11.148 12.215 -19.424 1.00 65.44 106 GLY A O 1
#

Radius of gyration: 13.88 Å; chains: 1; bounding box: 31×40×34 Å

Secondary structure (DSSP, 8-state):
----THHHHT-HHHHHHHHHH-TTEEEEEE-SS-EEEEE--TTTHHHHHHH--SS--TT-HHHHHHHHHSHHHHHHHHHHHHHHHHHTTT-HHHHHHHHHHHHHH-